Protein AF-A0A1C2APZ2-F1 (afdb_monomer)

Radius of gyration: 17.36 Å; Cα contacts (8 Å, |Δi|>4): 162; chains: 1; bounding box: 39×30×48 Å

Solvent-accessible surface area (backbone atoms only — not comparable to full-atom values): 9448 Å² total; per-residue (Å²): 133,81,67,59,56,90,58,46,70,60,48,54,63,59,48,46,73,40,72,69,50,30,53,51,50,65,75,45,68,90,66,69,68,55,64,69,76,45,65,70,53,49,52,47,51,53,46,62,36,57,98,52,54,72,69,57,26,50,55,32,47,51,43,45,38,56,74,37,73,73,48,80,44,42,67,52,55,51,68,54,53,66,68,63,47,38,76,29,72,43,51,77,66,45,43,51,24,50,41,51,52,16,44,30,51,68,71,57,78,48,64,79,76,56,50,80,77,44,54,72,68,58,35,28,54,62,43,33,74,38,67,84,28,44,60,64,54,24,42,50,42,37,38,44,44,67,58,49,90,86,70,78,61,86,82,38,64,70,58,48,69,73,76,107

pLDDT: mean 93.86, std 5.82, range [48.88, 98.0]

Mean predicted aligned error: 3.89 Å

Nearest PDB structures (foldseek):
  2h56-assembly2_B  TM=9.315E-01  e=1.307E-07  Halalkalibacterium halodurans
  2yg9-assembly2_B  TM=8.369E-01  e=6.577E-08  Deinococcus radiodurans
  4ejz-assembly2_B  TM=8.613E-01  e=6.328E-05  Caldanaerobacter subterraneus subsp. tengcongensis MB4
  3f0z-assembly1_A  TM=8.690E-01  e=1.193E-04  Clostridium acetobutylicum
  3i0w-assembly1_A  TM=8.522E-01  e=1.398E-04  Clostridium acetobutylicum

Structure (mmCIF, N/CA/C/O backbone):
data_AF-A0A1C2APZ2-F1
#
_entry.id   AF-A0A1C2APZ2-F1
#
loop_
_atom_site.group_PDB
_atom_site.id
_atom_site.type_symbol
_atom_site.label_atom_id
_atom_site.label_alt_id
_atom_site.label_comp_id
_atom_site.label_asym_id
_atom_site.label_entity_id
_atom_site.label_seq_id
_atom_site.pdbx_PDB_ins_code
_atom_site.Cartn_x
_atom_site.Cartn_y
_atom_site.Cartn_z
_atom_site.occupancy
_atom_site.B_iso_or_equiv
_atom_site.auth_seq_id
_atom_site.auth_comp_id
_atom_site.auth_asym_id
_atom_site.auth_atom_id
_atom_site.pdbx_PDB_model_num
ATOM 1 N N . MET A 1 1 ? -14.194 14.275 -2.334 1.00 48.88 1 MET A N 1
ATOM 2 C CA . MET A 1 1 ? -13.844 13.666 -1.029 1.00 48.88 1 MET A CA 1
ATOM 3 C C . MET A 1 1 ? -13.966 12.149 -1.128 1.00 48.88 1 MET A C 1
ATOM 5 O O . MET A 1 1 ? -14.892 11.669 -1.772 1.00 48.88 1 MET A O 1
ATOM 9 N N . SER A 1 2 ? -13.014 11.391 -0.577 1.00 65.44 2 SER A N 1
ATOM 10 C CA . SER A 1 2 ? -13.097 9.923 -0.537 1.00 65.44 2 SER A CA 1
ATOM 11 C C . SER A 1 2 ? -14.207 9.503 0.424 1.00 65.44 2 SER A C 1
ATOM 13 O O . SER A 1 2 ? -14.207 9.953 1.564 1.00 65.44 2 SER A O 1
ATOM 15 N N . LYS A 1 3 ? -15.130 8.638 -0.011 1.00 79.62 3 LYS A N 1
ATOM 16 C CA . LYS A 1 3 ? -16.142 8.055 0.882 1.00 79.62 3 LYS A CA 1
ATOM 17 C C . LYS A 1 3 ? -15.484 7.024 1.817 1.00 79.62 3 LYS A C 1
ATOM 19 O O . LYS A 1 3 ? -14.598 6.300 1.346 1.00 79.62 3 LYS A O 1
ATOM 24 N N . PRO A 1 4 ? -15.897 6.942 3.093 1.00 87.88 4 PRO A N 1
ATOM 25 C CA . PRO A 1 4 ? -15.434 5.896 3.998 1.00 87.88 4 PRO A CA 1
ATOM 26 C C . PRO A 1 4 ? -15.887 4.506 3.510 1.00 87.88 4 PRO A C 1
ATOM 28 O O . PRO A 1 4 ? -16.829 4.406 2.713 1.00 87.88 4 PRO A O 1
ATOM 31 N N . PRO A 1 5 ? -15.243 3.418 3.969 1.00 90.50 5 PRO A N 1
ATOM 32 C CA . PRO A 1 5 ? -15.700 2.064 3.685 1.00 90.50 5 PRO A CA 1
ATOM 33 C C . PRO A 1 5 ? -17.130 1.830 4.188 1.00 90.50 5 PRO A C 1
ATOM 35 O O . PRO A 1 5 ? -17.528 2.374 5.213 1.00 90.50 5 PRO A O 1
ATOM 38 N N . ILE A 1 6 ? -17.882 0.958 3.511 1.00 91.81 6 ILE A N 1
ATOM 39 C CA . ILE A 1 6 ? -19.294 0.670 3.839 1.00 91.81 6 ILE A CA 1
ATOM 40 C C . ILE A 1 6 ? -19.450 0.184 5.292 1.00 91.81 6 ILE A C 1
ATOM 42 O O . ILE A 1 6 ? -20.410 0.534 5.972 1.00 91.81 6 ILE A O 1
ATOM 46 N N . TYR A 1 7 ? -18.480 -0.579 5.800 1.00 92.69 7 TYR A N 1
ATOM 47 C CA . TYR A 1 7 ? -18.492 -1.101 7.169 1.00 92.69 7 TYR A CA 1
ATOM 48 C C . TYR A 1 7 ? -18.078 -0.077 8.239 1.00 92.69 7 TYR A C 1
ATOM 50 O O . TYR A 1 7 ? -18.150 -0.401 9.422 1.00 92.69 7 TYR A O 1
ATOM 58 N N . TRP A 1 8 ? -17.631 1.130 7.869 1.00 94.25 8 TRP A N 1
ATOM 59 C CA . TRP A 1 8 ? -16.958 2.059 8.787 1.00 94.25 8 TRP A CA 1
ATOM 60 C C . TRP A 1 8 ? -17.812 2.417 10.007 1.00 94.25 8 TRP A C 1
ATOM 62 O O . TRP A 1 8 ? -17.375 2.230 11.139 1.00 94.25 8 TRP A O 1
ATOM 72 N N . SER A 1 9 ? -19.062 2.838 9.797 1.00 93.44 9 SER A N 1
ATOM 73 C CA . SER A 1 9 ? -19.969 3.201 10.896 1.00 93.44 9 SER A CA 1
ATOM 74 C C . SER A 1 9 ? -20.278 2.013 11.814 1.00 93.44 9 SER A C 1
ATOM 76 O O . SER A 1 9 ? -20.339 2.166 13.034 1.00 93.44 9 SER A O 1
ATOM 78 N N . LYS A 1 10 ? -20.418 0.806 11.243 1.00 95.56 10 LYS A N 1
ATOM 79 C CA . LYS A 1 10 ? -20.617 -0.432 12.013 1.00 95.56 10 LYS A CA 1
ATOM 80 C C . LYS A 1 10 ? -19.383 -0.756 12.861 1.00 95.56 10 LYS A C 1
ATOM 82 O O . LYS A 1 10 ? -19.533 -1.098 14.031 1.00 95.56 10 LYS A O 1
ATOM 87 N N . ALA A 1 11 ? -18.185 -0.608 12.295 1.00 95.19 11 ALA A N 1
ATOM 88 C CA . ALA A 1 11 ? -16.924 -0.834 12.995 1.00 95.19 11 ALA A CA 1
ATOM 89 C C . ALA A 1 11 ? -16.715 0.169 14.137 1.00 95.19 11 ALA A C 1
ATOM 91 O O . ALA A 1 11 ? -16.407 -0.246 15.248 1.00 95.19 11 ALA A O 1
ATOM 92 N N . VAL A 1 12 ? -16.974 1.462 13.907 1.00 95.00 12 VAL A N 1
ATOM 93 C CA . VAL A 1 12 ? -16.915 2.501 14.951 1.00 95.00 12 VAL A CA 1
ATOM 94 C C . VAL A 1 12 ? -17.841 2.159 16.117 1.00 95.00 12 VAL A C 1
ATOM 96 O O . VAL A 1 12 ? -17.413 2.186 17.271 1.00 95.00 12 VAL A O 1
ATOM 99 N N . LYS A 1 13 ? -19.092 1.773 15.830 1.00 96.19 13 LYS A N 1
ATOM 100 C CA . LYS A 1 13 ? -20.058 1.368 16.861 1.00 96.19 13 LYS A CA 1
ATOM 101 C C . LYS A 1 13 ? -19.581 0.140 17.641 1.00 96.19 13 LYS A C 1
ATOM 103 O O . LYS A 1 13 ? -19.726 0.099 18.858 1.00 96.19 13 LYS A O 1
ATOM 108 N N . TYR A 1 14 ? -19.030 -0.856 16.948 1.00 96.75 14 TYR A N 1
ATOM 109 C CA . TYR A 1 14 ? -18.541 -2.086 17.568 1.00 96.75 14 TYR A CA 1
ATOM 110 C C . TYR A 1 14 ? -17.313 -1.843 18.457 1.00 96.75 14 TYR A C 1
ATOM 112 O O . TYR A 1 14 ? -17.315 -2.246 19.616 1.00 96.75 14 TYR A O 1
ATOM 120 N N . LEU A 1 15 ? -16.300 -1.142 17.941 1.00 96.19 15 LEU A N 1
ATOM 121 C CA . LEU A 1 15 ? -15.037 -0.884 18.639 1.00 96.19 15 LEU A CA 1
ATOM 122 C C . LEU A 1 15 ? -15.197 0.089 19.810 1.00 96.19 15 LEU A C 1
ATOM 124 O O . LEU A 1 15 ? -14.457 -0.005 20.779 1.00 96.19 15 LEU A O 1
ATOM 128 N N . SER A 1 16 ? -16.203 0.967 19.778 1.00 96.62 16 SER A N 1
ATOM 129 C CA . SER A 1 16 ? -16.508 1.885 20.890 1.00 96.62 16 SER A CA 1
ATOM 130 C C . SER A 1 16 ? -17.001 1.182 22.168 1.00 96.62 16 SER A C 1
ATOM 132 O O . SER A 1 16 ? -17.245 1.855 23.171 1.00 96.62 16 SER A O 1
ATOM 134 N N . LYS A 1 17 ? -17.172 -0.148 22.145 1.00 97.38 17 LYS A N 1
ATOM 135 C CA . LYS A 1 17 ? -17.386 -0.968 23.348 1.00 97.38 17 LYS A CA 1
ATOM 136 C C . LYS A 1 17 ? -16.124 -1.072 24.208 1.00 97.38 17 LYS A C 1
ATOM 138 O O . LYS A 1 17 ? -16.237 -1.178 25.424 1.00 97.38 17 LYS A O 1
ATOM 143 N N . ASP A 1 18 ? -14.946 -1.023 23.589 1.00 97.75 18 ASP A N 1
ATOM 144 C CA . ASP A 1 18 ? -13.674 -0.967 24.301 1.00 97.75 18 ASP A CA 1
ATOM 145 C C . ASP A 1 18 ? -13.375 0.476 24.751 1.00 97.75 18 ASP A C 1
ATOM 147 O O . ASP A 1 18 ? -13.545 1.432 23.988 1.00 97.75 18 ASP A O 1
ATOM 151 N N . LYS A 1 19 ? -12.943 0.651 26.008 1.00 97.06 19 LYS A N 1
ATOM 152 C CA . LYS A 1 19 ? -12.744 1.980 26.614 1.00 97.06 19 LYS A CA 1
ATOM 153 C C . LYS A 1 19 ? -11.610 2.763 25.944 1.00 97.06 19 LYS A C 1
ATOM 155 O O . LYS A 1 19 ? -11.748 3.974 25.750 1.00 97.06 19 LYS A O 1
ATOM 160 N N . ILE A 1 20 ? -10.514 2.089 25.589 1.00 95.88 20 ILE A N 1
ATOM 161 C CA . ILE A 1 20 ? -9.343 2.707 24.956 1.00 95.88 20 ILE A CA 1
ATOM 162 C C . ILE A 1 20 ? -9.721 3.137 23.539 1.00 95.88 20 ILE A C 1
ATOM 164 O O . ILE A 1 20 ? -9.562 4.304 23.171 1.00 95.88 20 ILE A O 1
ATOM 168 N N . MET A 1 21 ? -10.331 2.232 22.776 1.00 95.50 21 MET A N 1
ATOM 169 C CA . MET A 1 21 ? -10.797 2.505 21.420 1.00 95.50 21 MET A CA 1
ATOM 170 C C . MET A 1 21 ? -11.844 3.615 21.382 1.00 95.50 21 MET A C 1
ATOM 172 O O . MET A 1 21 ?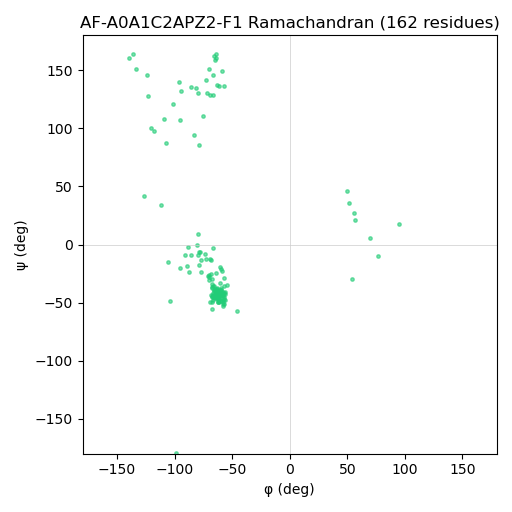 -11.757 4.492 20.526 1.00 95.50 21 MET A O 1
ATOM 176 N N . LYS A 1 22 ? -12.795 3.652 22.325 1.00 96.94 22 LYS A N 1
ATOM 177 C CA . LYS A 1 22 ? -13.790 4.733 22.422 1.00 96.94 22 LYS A CA 1
ATOM 178 C C . LYS A 1 22 ? -13.131 6.106 22.572 1.00 96.94 22 LYS A C 1
ATOM 180 O O . LYS A 1 22 ? -13.529 7.051 21.887 1.00 96.94 22 LYS A O 1
ATOM 185 N N . LYS A 1 23 ? -12.111 6.219 23.433 1.00 96.50 23 LYS A N 1
ATOM 186 C CA . LYS A 1 23 ? -11.352 7.466 23.623 1.00 96.50 23 LYS A CA 1
ATOM 187 C C . LYS A 1 23 ? -10.650 7.883 22.328 1.00 96.50 23 LYS A C 1
ATOM 189 O O . LYS A 1 23 ? -10.795 9.028 21.904 1.00 96.50 23 LYS A O 1
ATOM 194 N N . LEU A 1 24 ? -9.964 6.946 21.671 1.00 94.94 24 LEU A N 1
ATOM 195 C CA . LEU A 1 24 ? -9.259 7.199 20.410 1.00 94.94 24 LEU A CA 1
ATOM 196 C C . LEU A 1 2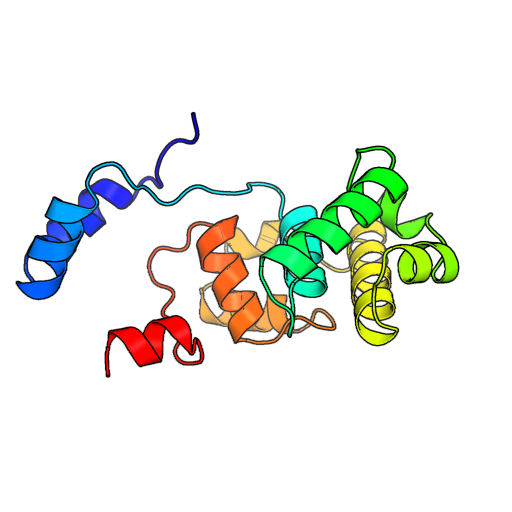4 ? -10.219 7.613 19.285 1.00 94.94 24 LEU A C 1
ATOM 198 O O . LEU A 1 24 ? -9.979 8.600 18.595 1.00 94.94 24 LEU A O 1
ATOM 202 N N . ILE A 1 25 ? -11.341 6.911 19.127 1.00 95.31 25 ILE A N 1
ATOM 203 C CA . ILE A 1 25 ? -12.369 7.222 18.125 1.00 95.31 25 ILE A CA 1
ATOM 204 C C . ILE A 1 25 ? -12.923 8.636 18.335 1.00 95.31 25 ILE A C 1
ATOM 206 O O . ILE A 1 25 ? -13.077 9.381 17.369 1.00 95.31 25 ILE A O 1
ATOM 210 N N . SER A 1 26 ? -13.195 9.029 19.584 1.00 94.75 26 SER A N 1
ATOM 211 C CA . SER A 1 26 ? -13.676 10.380 19.895 1.00 94.75 26 SER A CA 1
ATOM 212 C C . SER A 1 26 ? -12.633 11.453 19.575 1.00 94.75 26 SER A C 1
ATOM 214 O O . SER A 1 26 ? -12.989 12.526 19.084 1.00 94.75 26 SER A O 1
ATOM 216 N N . GLN A 1 27 ? -11.355 11.171 19.843 1.00 95.88 27 GLN A N 1
ATOM 217 C CA . GLN A 1 27 ? -10.246 12.085 19.571 1.00 95.88 27 GLN A CA 1
ATOM 218 C C . GLN A 1 27 ? -10.013 12.287 18.065 1.00 95.88 27 GLN A C 1
ATOM 220 O O . GLN A 1 27 ? -9.710 13.399 17.643 1.00 95.88 27 GLN A O 1
ATOM 225 N N . TYR A 1 28 ? -10.197 11.242 17.252 1.00 92.75 28 TYR A N 1
ATOM 226 C CA . TYR A 1 28 ? -9.918 11.247 15.808 1.00 92.75 28 TYR A CA 1
ATOM 227 C C . TYR A 1 28 ? -11.183 11.139 14.937 1.00 92.75 28 TYR A C 1
ATOM 229 O O . TYR A 1 28 ? -11.158 10.538 13.862 1.00 92.75 28 TYR A O 1
ATOM 237 N N . LYS A 1 29 ? -12.303 11.724 15.383 1.00 88.31 29 LYS A N 1
ATOM 238 C CA . LYS A 1 29 ? -13.630 11.611 14.738 1.00 88.31 29 LYS A CA 1
ATOM 239 C C . LYS A 1 29 ? -13.695 12.092 13.279 1.00 88.31 29 LYS A C 1
ATOM 241 O O . LYS A 1 29 ? -14.593 11.693 12.542 1.00 88.31 29 LYS A O 1
ATOM 246 N N . ASP A 1 30 ? -12.772 12.958 12.865 1.00 86.94 30 ASP A N 1
ATOM 247 C CA . ASP A 1 30 ? -12.666 13.507 11.508 1.00 86.94 30 ASP A CA 1
ATOM 248 C C . ASP A 1 30 ? -11.858 12.607 10.555 1.00 86.94 30 ASP A C 1
ATOM 250 O O . ASP A 1 30 ? -11.817 12.846 9.344 1.00 86.94 30 ASP A O 1
ATOM 254 N N . LYS A 1 31 ? -11.203 11.564 11.079 1.00 87.50 31 LYS A N 1
ATOM 255 C CA . LYS A 1 31 ? -10.381 10.646 10.292 1.00 87.50 31 LYS A CA 1
ATOM 256 C C . LYS A 1 31 ? -11.195 9.435 9.866 1.00 87.50 31 LYS A C 1
ATOM 258 O O . LYS A 1 31 ? -11.849 8.770 10.664 1.00 87.50 31 LYS A O 1
ATOM 263 N N . THR A 1 32 ? -11.103 9.106 8.582 1.00 88.50 32 THR A N 1
ATOM 264 C CA . THR A 1 32 ? -11.677 7.879 8.029 1.00 88.50 32 THR A CA 1
ATOM 265 C C . THR A 1 32 ? -10.673 7.185 7.125 1.00 88.50 32 THR A C 1
ATOM 267 O O . THR A 1 32 ? -9.816 7.832 6.512 1.00 88.50 32 THR A O 1
ATOM 270 N N . LEU A 1 33 ? -10.765 5.856 7.037 1.00 87.81 33 LEU A N 1
ATOM 271 C CA . LEU A 1 33 ? -9.986 5.115 6.055 1.00 87.81 33 LEU A CA 1
ATOM 272 C C . LEU A 1 33 ? -10.420 5.535 4.646 1.00 87.81 33 LEU A C 1
ATOM 274 O O . LEU A 1 33 ? -11.605 5.671 4.347 1.00 87.81 33 LEU A O 1
ATOM 278 N N . THR A 1 34 ? -9.448 5.721 3.762 1.00 85.19 34 THR A N 1
ATOM 279 C CA . THR A 1 34 ? -9.691 6.055 2.358 1.00 85.19 34 THR A CA 1
ATOM 280 C C . THR A 1 34 ? -9.001 5.030 1.473 1.00 85.19 34 THR A C 1
ATOM 282 O O . THR A 1 34 ? -7.939 4.516 1.820 1.00 85.19 34 THR A O 1
ATOM 285 N N . THR A 1 35 ? -9.605 4.723 0.323 1.00 84.06 35 THR A N 1
ATOM 286 C CA . THR A 1 35 ? -9.016 3.785 -0.641 1.00 84.06 35 THR A CA 1
ATOM 287 C C . THR A 1 35 ? -8.261 4.526 -1.732 1.00 84.06 35 THR A C 1
ATOM 289 O O . THR A 1 35 ? -8.721 5.535 -2.273 1.00 84.06 35 THR A O 1
ATOM 292 N N . ARG A 1 36 ? -7.112 3.969 -2.117 1.00 75.75 36 ARG A N 1
ATOM 293 C CA . ARG A 1 36 ? -6.326 4.442 -3.264 1.00 75.75 36 ARG A CA 1
ATOM 294 C C . ARG A 1 36 ? -6.902 4.002 -4.618 1.00 75.75 36 ARG A C 1
ATOM 296 O O . ARG A 1 36 ? -6.485 4.561 -5.627 1.00 75.75 36 ARG A O 1
ATOM 303 N N . LYS A 1 37 ? -7.852 3.050 -4.643 1.00 75.38 37 LYS A N 1
ATOM 304 C CA . LYS A 1 37 ? -8.550 2.417 -5.795 1.00 75.38 37 LYS A CA 1
ATOM 305 C C . LYS A 1 37 ? -7.683 1.780 -6.894 1.00 75.38 37 LYS A C 1
ATOM 307 O O . LYS A 1 37 ? -8.122 0.816 -7.514 1.00 75.38 37 LYS A O 1
ATOM 312 N N . ASP A 1 38 ? -6.478 2.278 -7.137 1.00 90.31 38 ASP A N 1
ATOM 313 C CA . ASP A 1 38 ? -5.540 1.754 -8.123 1.00 90.31 38 ASP A CA 1
ATOM 314 C C . ASP A 1 38 ? -4.551 0.789 -7.457 1.00 90.31 38 ASP A C 1
ATOM 316 O O . ASP A 1 38 ? -3.647 1.185 -6.713 1.00 90.31 38 ASP A O 1
ATOM 320 N N . ILE A 1 39 ? -4.744 -0.500 -7.733 1.00 94.44 39 ILE A N 1
ATOM 321 C CA . ILE A 1 39 ? -3.905 -1.585 -7.224 1.00 94.44 39 ILE A CA 1
ATOM 322 C C . ILE A 1 39 ? -2.482 -1.537 -7.775 1.00 94.44 39 ILE A C 1
ATOM 324 O O . ILE A 1 39 ? -1.535 -1.750 -7.021 1.00 94.44 39 ILE A O 1
ATOM 328 N N . PHE A 1 40 ? -2.306 -1.216 -9.057 1.00 96.12 40 PHE A N 1
ATOM 329 C CA . PHE A 1 40 ? -0.979 -1.177 -9.662 1.00 96.12 40 PHE A CA 1
ATOM 330 C C . PHE A 1 40 ? -0.158 -0.044 -9.046 1.00 96.12 40 PHE A C 1
ATOM 332 O O . PHE A 1 40 ? 0.960 -0.256 -8.578 1.00 96.12 40 PHE A O 1
ATOM 339 N N . LEU A 1 41 ? -0.760 1.143 -8.946 1.00 95.25 41 LEU A N 1
ATOM 340 C CA . LEU A 1 41 ? -0.158 2.284 -8.269 1.00 95.25 41 LEU A CA 1
ATOM 341 C C . LEU A 1 41 ? 0.156 1.981 -6.799 1.00 95.25 41 LEU A C 1
ATOM 343 O O . LEU A 1 41 ? 1.216 2.371 -6.305 1.00 95.25 41 LEU A O 1
ATOM 347 N N . SER A 1 42 ? -0.755 1.309 -6.092 1.00 95.19 42 SER A N 1
ATOM 348 C CA . SER A 1 42 ? -0.579 0.986 -4.672 1.00 95.19 42 SER A CA 1
ATOM 349 C C . SER A 1 42 ? 0.568 0.004 -4.450 1.00 95.19 42 SER A C 1
ATOM 351 O O . SER A 1 42 ? 1.385 0.235 -3.559 1.00 95.19 42 SER A O 1
ATOM 353 N N . LEU A 1 43 ? 0.696 -1.016 -5.302 1.00 96.94 43 LEU A N 1
ATOM 354 C CA . LEU A 1 43 ? 1.817 -1.956 -5.280 1.00 96.94 43 LEU A CA 1
ATOM 355 C C . LEU A 1 43 ? 3.142 -1.261 -5.615 1.00 96.94 43 LEU A C 1
ATOM 357 O O . LEU A 1 43 ? 4.117 -1.433 -4.888 1.00 96.94 43 LEU A O 1
ATOM 361 N N . CYS A 1 44 ? 3.181 -0.396 -6.636 1.00 96.75 44 CYS A N 1
ATOM 362 C CA . CYS A 1 44 ? 4.375 0.406 -6.917 1.00 96.75 44 CYS A CA 1
ATOM 363 C C . CYS A 1 44 ? 4.771 1.274 -5.715 1.00 96.75 44 CYS A C 1
ATOM 365 O O . CYS A 1 44 ? 5.932 1.271 -5.321 1.00 96.75 44 CYS A O 1
ATOM 367 N N . LYS A 1 45 ? 3.821 1.990 -5.099 1.00 95.25 45 LYS A N 1
ATOM 368 C CA . LYS A 1 45 ? 4.086 2.806 -3.902 1.00 95.25 45 LYS A CA 1
ATOM 369 C C . LYS A 1 45 ? 4.609 1.972 -2.734 1.00 95.25 45 LYS A C 1
ATOM 371 O O . LYS A 1 45 ? 5.534 2.422 -2.065 1.00 95.25 45 LYS A O 1
ATOM 376 N N . SER A 1 46 ? 4.037 0.787 -2.513 1.00 95.62 46 SER A N 1
ATOM 377 C CA . SER A 1 46 ? 4.492 -0.151 -1.482 1.00 95.62 46 SER A CA 1
ATOM 378 C C . SER A 1 46 ? 5.964 -0.519 -1.699 1.00 95.62 46 SER A C 1
ATOM 380 O O . SER A 1 46 ? 6.778 -0.261 -0.818 1.00 95.62 46 SER A O 1
ATOM 382 N N . ILE A 1 47 ? 6.340 -0.968 -2.904 1.00 97.12 47 ILE A N 1
ATOM 383 C CA . ILE A 1 47 ? 7.733 -1.326 -3.235 1.00 97.12 47 ILE A CA 1
ATOM 384 C C . ILE A 1 47 ? 8.678 -0.122 -3.088 1.00 97.12 47 ILE A C 1
ATOM 386 O O . ILE A 1 47 ? 9.780 -0.237 -2.551 1.00 97.12 47 ILE A O 1
ATOM 390 N N . ILE A 1 48 ? 8.260 1.061 -3.547 1.00 96.62 48 ILE A N 1
ATOM 391 C CA . ILE A 1 48 ? 9.074 2.283 -3.472 1.00 96.62 48 ILE A CA 1
ATOM 392 C C . ILE A 1 48 ? 9.371 2.658 -2.014 1.00 96.62 48 ILE A C 1
ATOM 394 O O . ILE A 1 48 ? 10.521 2.969 -1.6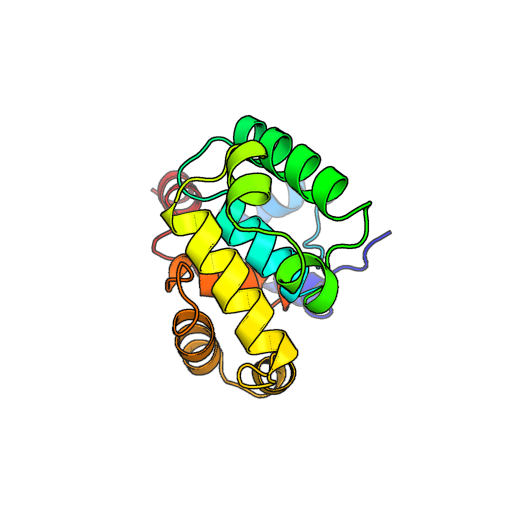95 1.00 96.62 48 ILE A O 1
ATOM 398 N N . GLY A 1 49 ? 8.362 2.599 -1.142 1.00 94.19 49 GLY A N 1
ATOM 399 C CA . GLY A 1 49 ? 8.443 3.050 0.249 1.00 94.19 49 GLY A CA 1
ATOM 400 C C . GLY A 1 49 ? 9.157 2.106 1.218 1.00 94.19 49 GLY A C 1
ATOM 401 O O . GLY A 1 49 ? 9.376 2.482 2.363 1.00 94.19 49 GLY A O 1
ATOM 402 N N . GLN A 1 50 ? 9.545 0.904 0.792 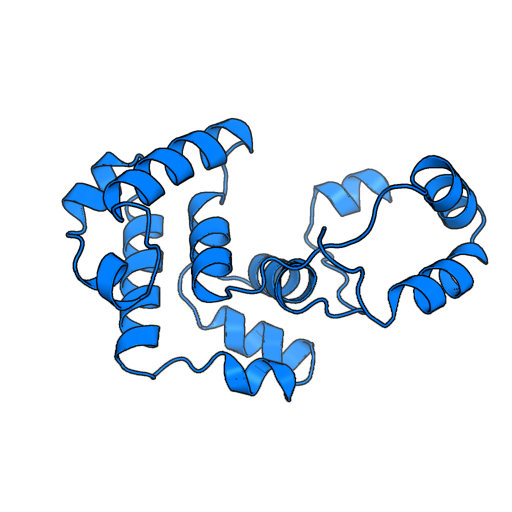1.00 93.38 50 GLN A N 1
ATOM 403 C CA . GLN A 1 50 ? 10.193 -0.074 1.673 1.00 93.38 50 GLN A CA 1
ATOM 404 C C . GLN A 1 50 ? 11.524 0.428 2.249 1.00 93.38 50 GLN A C 1
ATOM 406 O O . GLN A 1 50 ? 12.360 0.951 1.507 1.00 93.38 50 GLN A O 1
ATOM 411 N N . GLN A 1 51 ? 11.732 0.194 3.550 1.00 89.50 51 GLN A N 1
ATOM 412 C CA . GLN A 1 51 ? 12.987 0.444 4.281 1.00 89.50 51 GLN A CA 1
ATOM 413 C C . GLN A 1 51 ? 13.514 1.890 4.193 1.00 89.50 51 GLN A C 1
ATOM 415 O O . GLN A 1 51 ? 14.716 2.121 4.276 1.00 89.50 51 GLN A O 1
ATOM 420 N N . ILE A 1 52 ? 12.634 2.875 3.992 1.00 91.81 52 ILE A N 1
ATOM 421 C CA . ILE A 1 52 ? 12.992 4.299 3.947 1.00 91.81 52 ILE A CA 1
ATOM 422 C C . ILE A 1 52 ? 11.941 5.140 4.674 1.00 91.81 52 ILE A C 1
ATOM 424 O O . ILE A 1 52 ? 10.807 4.704 4.868 1.00 91.81 52 ILE A O 1
ATOM 428 N N . SER A 1 53 ? 12.304 6.363 5.063 1.00 92.12 53 SER A N 1
ATOM 429 C CA . SER A 1 53 ? 11.363 7.293 5.693 1.00 92.12 53 SER A CA 1
ATOM 430 C C . SER A 1 53 ? 10.235 7.703 4.738 1.00 92.12 53 SER A C 1
ATOM 432 O O . SER A 1 53 ? 10.383 7.664 3.513 1.00 92.12 53 SER A O 1
ATOM 434 N N . VAL A 1 54 ? 9.113 8.173 5.293 1.00 90.25 54 VAL A N 1
ATOM 435 C CA . VAL A 1 54 ? 7.976 8.681 4.503 1.00 90.25 54 VAL A CA 1
ATOM 436 C C . VAL A 1 54 ? 8.403 9.836 3.587 1.00 90.25 54 VAL A C 1
ATOM 438 O O . VAL A 1 54 ? 8.022 9.874 2.417 1.00 90.25 54 VAL A O 1
ATOM 441 N N . ALA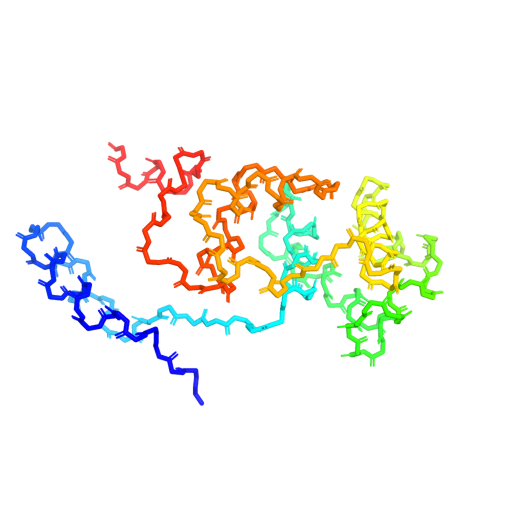 A 1 55 ? 9.245 10.748 4.084 1.00 93.62 55 ALA A N 1
ATOM 442 C CA . ALA A 1 55 ? 9.776 11.861 3.297 1.00 93.62 55 ALA A CA 1
ATOM 443 C C . ALA A 1 55 ? 10.639 11.374 2.118 1.00 93.62 55 ALA A C 1
ATOM 445 O O . ALA A 1 55 ? 10.454 11.821 0.982 1.00 93.62 55 ALA A O 1
ATOM 446 N N . ALA A 1 56 ? 11.525 10.400 2.357 1.00 94.94 56 ALA A N 1
ATOM 447 C CA . ALA A 1 56 ? 12.345 9.800 1.307 1.00 94.94 56 ALA A CA 1
ATOM 448 C C . ALA A 1 56 ? 11.485 9.057 0.270 1.00 94.94 56 ALA A C 1
ATOM 450 O O . ALA A 1 56 ? 11.671 9.241 -0.935 1.00 94.94 56 ALA A O 1
ATOM 451 N N . ALA A 1 57 ? 10.494 8.280 0.722 1.00 95.88 57 ALA A N 1
ATOM 452 C CA . ALA A 1 57 ? 9.554 7.581 -0.150 1.00 95.88 57 ALA A CA 1
ATOM 453 C C . ALA A 1 57 ? 8.786 8.548 -1.056 1.00 95.88 57 ALA A C 1
ATOM 455 O O . ALA A 1 57 ? 8.663 8.298 -2.257 1.00 95.88 57 ALA A O 1
ATOM 456 N N . ASN A 1 58 ? 8.327 9.677 -0.510 1.00 95.88 58 ASN A N 1
ATOM 457 C CA . ASN A 1 58 ? 7.649 10.717 -1.279 1.00 95.88 58 ASN A CA 1
ATOM 458 C C . ASN A 1 58 ? 8.570 11.333 -2.341 1.00 95.88 58 ASN A C 1
ATOM 460 O O . ASN A 1 58 ? 8.162 11.454 -3.496 1.00 95.88 58 ASN A O 1
ATOM 464 N N . SER A 1 59 ? 9.820 11.654 -1.993 1.00 97.44 59 SER A N 1
ATOM 465 C CA . SER A 1 59 ? 10.803 12.199 -2.943 1.00 97.44 59 SER A CA 1
ATOM 466 C C . SER A 1 59 ? 11.073 11.242 -4.113 1.00 97.44 59 SER A C 1
ATOM 468 O O . SER A 1 59 ? 10.973 11.630 -5.282 1.00 97.44 59 SER A O 1
ATOM 470 N N . VAL A 1 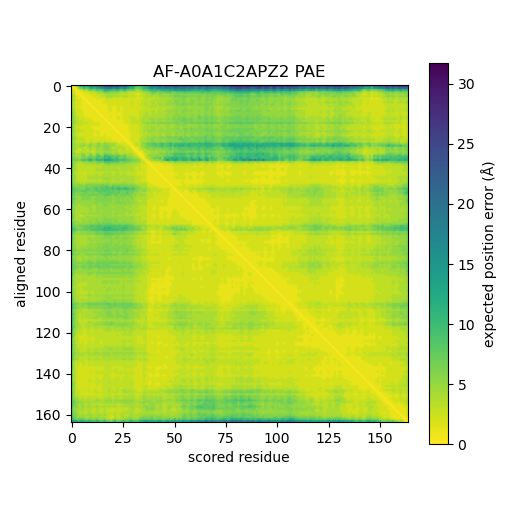60 ? 11.323 9.959 -3.822 1.00 97.62 60 VAL A N 1
ATOM 471 C CA . VAL A 1 60 ? 11.528 8.922 -4.850 1.00 97.62 60 VAL A CA 1
ATOM 472 C C . VAL A 1 60 ? 10.266 8.730 -5.694 1.00 97.62 60 VAL A C 1
ATOM 474 O O . VAL A 1 60 ? 10.341 8.648 -6.922 1.00 97.62 60 VAL A O 1
ATOM 477 N N . PHE A 1 61 ? 9.089 8.707 -5.064 1.00 97.19 61 PHE A N 1
ATOM 478 C CA . PHE A 1 61 ? 7.817 8.549 -5.763 1.00 97.19 61 PHE A CA 1
ATOM 479 C C . PHE A 1 61 ? 7.522 9.714 -6.719 1.00 97.19 61 PHE A C 1
ATOM 481 O O . PHE A 1 61 ? 7.031 9.478 -7.823 1.00 97.19 61 PHE A O 1
ATOM 488 N N . LEU A 1 62 ? 7.845 10.958 -6.353 1.00 97.12 62 LEU A N 1
ATOM 489 C CA . LEU A 1 62 ? 7.679 12.119 -7.236 1.00 97.12 62 LEU A CA 1
ATOM 490 C C . LEU A 1 62 ? 8.572 12.022 -8.479 1.00 97.12 62 LEU A C 1
ATOM 492 O O . LEU A 1 62 ? 8.088 12.236 -9.595 1.00 97.12 62 LEU A O 1
ATOM 496 N N . LYS A 1 63 ? 9.841 11.625 -8.312 1.00 97.50 63 LYS A N 1
ATOM 497 C CA . LYS A 1 63 ? 10.760 11.371 -9.436 1.00 97.50 63 LYS A CA 1
ATOM 498 C C . LYS A 1 63 ? 10.236 10.247 -10.335 1.00 97.50 63 LYS A C 1
ATOM 500 O O . LYS A 1 63 ? 10.168 10.420 -11.548 1.00 97.50 63 LYS A O 1
ATOM 505 N N . PHE A 1 64 ? 9.779 9.142 -9.745 1.00 97.50 64 PHE A N 1
ATOM 506 C CA . PHE A 1 64 ? 9.153 8.030 -10.468 1.00 97.50 64 PHE A CA 1
ATOM 507 C C . PHE A 1 64 ? 7.880 8.451 -11.225 1.00 97.50 64 PHE A C 1
ATOM 509 O O . PHE A 1 64 ? 7.684 8.078 -12.381 1.00 97.50 64 PHE A O 1
ATOM 516 N N . LYS A 1 65 ? 7.019 9.274 -10.617 1.00 96.81 65 LYS A N 1
ATOM 517 C CA . LYS A 1 65 ? 5.809 9.804 -11.263 1.00 96.81 65 LYS A CA 1
ATOM 518 C C . LYS A 1 65 ? 6.155 10.699 -12.455 1.00 96.81 65 LYS A C 1
ATOM 520 O O . LYS A 1 65 ? 5.500 10.590 -13.493 1.00 96.81 65 LYS A O 1
ATOM 525 N N . LYS A 1 66 ? 7.173 11.559 -12.321 1.00 96.81 66 LYS A N 1
ATOM 526 C CA . LYS A 1 66 ? 7.687 12.396 -13.418 1.00 96.81 66 LYS A CA 1
ATOM 527 C C . LYS A 1 66 ? 8.219 11.531 -14.561 1.00 96.81 66 LYS A C 1
ATOM 529 O O . LYS A 1 66 ? 7.882 11.776 -15.715 1.00 96.81 66 LYS A O 1
ATOM 534 N N . GLU A 1 67 ? 8.950 10.472 -14.227 1.00 96.44 67 GLU A N 1
ATOM 535 C CA . GLU A 1 67 ? 9.461 9.488 -15.184 1.00 96.44 67 GLU A CA 1
ATOM 536 C C . GLU A 1 67 ? 8.334 8.799 -15.973 1.00 96.44 67 GLU A C 1
ATOM 538 O O . GLU A 1 67 ? 8.433 8.604 -17.183 1.00 96.44 67 GLU A O 1
ATOM 543 N N . CYS A 1 68 ? 7.208 8.525 -15.308 1.00 95.44 68 CYS A N 1
ATOM 544 C CA . CYS A 1 68 ? 5.986 7.996 -15.921 1.00 95.44 68 CYS A CA 1
ATOM 545 C C . CYS A 1 68 ? 5.132 9.060 -16.640 1.00 95.44 68 CYS A C 1
ATOM 547 O O . CYS A 1 68 ? 3.986 8.779 -16.994 1.00 95.44 68 CYS A O 1
ATOM 549 N N . ARG A 1 69 ? 5.625 10.297 -16.810 1.00 93.19 69 ARG A N 1
ATOM 550 C CA . ARG A 1 69 ? 4.873 11.435 -17.380 1.00 93.19 69 ARG A CA 1
ATOM 551 C C . ARG A 1 69 ? 3.511 11.649 -16.701 1.00 93.19 69 ARG A C 1
ATOM 553 O O . ARG A 1 69 ? 2.509 11.935 -17.349 1.00 93.19 69 ARG A O 1
ATOM 560 N N . GLY A 1 70 ? 3.448 11.416 -15.389 1.00 89.94 70 GLY A N 1
ATOM 561 C CA . GLY A 1 70 ? 2.225 11.517 -14.590 1.00 89.94 70 GLY A CA 1
ATOM 562 C C . GLY A 1 70 ? 1.241 10.347 -14.727 1.00 89.94 70 GLY A C 1
ATOM 563 O O . GLY A 1 70 ? 0.330 10.253 -13.907 1.00 89.94 70 GLY A O 1
ATOM 564 N N . LYS A 1 71 ? 1.431 9.431 -15.688 1.00 92.25 71 LYS A N 1
ATOM 565 C CA . LYS A 1 71 ? 0.540 8.290 -15.958 1.00 92.25 71 LYS A CA 1
ATOM 566 C C . LYS A 1 71 ? 1.181 6.976 -15.506 1.00 92.25 71 LYS A C 1
ATOM 568 O O . LYS A 1 71 ? 1.831 6.281 -16.281 1.00 92.25 71 LYS A O 1
ATOM 573 N N . ILE A 1 72 ? 0.979 6.616 -14.241 1.00 94.62 72 ILE A N 1
ATOM 574 C CA . ILE A 1 72 ? 1.501 5.364 -13.677 1.00 94.62 72 ILE A CA 1
ATOM 575 C C . ILE A 1 72 ? 0.540 4.225 -14.033 1.00 94.62 72 ILE A C 1
ATOM 577 O O . ILE A 1 72 ? -0.444 3.997 -13.343 1.00 94.62 72 ILE A O 1
ATOM 581 N N . ASN A 1 73 ? 0.817 3.515 -15.126 1.00 95.38 73 ASN A N 1
ATOM 582 C CA . ASN A 1 73 ? 0.091 2.304 -15.512 1.00 95.38 73 ASN A CA 1
ATOM 583 C C . ASN A 1 73 ? 1.070 1.205 -15.968 1.00 95.38 73 ASN A C 1
ATOM 585 O O . ASN A 1 73 ? 2.230 1.515 -16.267 1.00 95.38 73 ASN A O 1
ATOM 589 N N . PRO A 1 74 ? 0.630 -0.065 -16.053 1.00 96.69 74 PRO A N 1
ATOM 590 C CA . PRO A 1 74 ? 1.522 -1.177 -16.366 1.00 96.69 74 PRO A CA 1
ATOM 591 C C . PRO A 1 74 ? 2.299 -1.012 -17.671 1.00 96.69 74 PRO A C 1
ATOM 593 O O . PRO A 1 74 ? 3.498 -1.271 -17.699 1.00 96.69 74 PRO A O 1
ATOM 596 N N . LYS A 1 75 ? 1.654 -0.530 -18.742 1.00 96.75 75 LYS A N 1
ATOM 597 C CA . LYS A 1 75 ? 2.296 -0.363 -20.056 1.00 96.75 75 LYS A CA 1
ATOM 598 C C . LYS A 1 75 ? 3.393 0.702 -20.014 1.00 96.75 75 LYS A C 1
ATOM 600 O O . LYS A 1 75 ? 4.497 0.454 -20.489 1.00 96.75 75 LYS A O 1
ATOM 605 N N . VAL A 1 76 ? 3.112 1.853 -19.398 1.00 97.19 76 VAL A N 1
ATOM 606 C CA . VAL A 1 76 ? 4.079 2.955 -19.256 1.00 97.19 76 VAL A CA 1
ATOM 607 C C . VAL A 1 76 ? 5.284 2.506 -18.436 1.00 97.19 76 VAL A C 1
ATOM 609 O O . VAL A 1 76 ? 6.419 2.657 -18.878 1.00 97.19 76 VAL A O 1
ATOM 612 N N . VAL A 1 77 ? 5.056 1.885 -17.278 1.00 97.38 77 VAL A N 1
ATOM 613 C CA . VAL A 1 77 ? 6.149 1.406 -16.416 1.00 97.38 77 VAL A CA 1
ATOM 614 C C . VAL A 1 77 ? 6.945 0.282 -17.091 1.00 97.38 77 VAL A C 1
ATOM 616 O O . VAL A 1 77 ? 8.172 0.221 -16.969 1.00 97.38 77 VAL A O 1
ATOM 619 N N . ASN A 1 78 ? 6.284 -0.585 -17.863 1.00 97.00 78 ASN A N 1
ATOM 620 C CA . ASN A 1 78 ? 6.961 -1.631 -18.622 1.00 97.00 78 ASN A CA 1
ATOM 621 C C . ASN A 1 78 ? 7.842 -1.071 -19.755 1.00 97.00 78 ASN A C 1
ATOM 623 O O . ASN A 1 78 ? 8.877 -1.665 -20.047 1.00 97.00 78 ASN A O 1
ATOM 627 N N . ALA A 1 79 ? 7.505 0.082 -20.336 1.00 97.06 79 ALA A N 1
ATOM 628 C CA . ALA A 1 79 ? 8.317 0.734 -21.366 1.00 97.06 79 ALA A CA 1
ATOM 629 C C . ALA A 1 79 ? 9.554 1.468 -20.806 1.00 97.06 79 ALA A C 1
ATOM 631 O O . ALA A 1 79 ? 10.538 1.658 -21.518 1.00 97.06 79 ALA A O 1
ATOM 632 N N . ILE A 1 80 ? 9.551 1.867 -19.528 1.00 97.06 80 ILE A N 1
ATOM 633 C CA . ILE A 1 80 ? 10.693 2.569 -18.923 1.00 97.06 80 ILE A CA 1
ATOM 634 C C . ILE A 1 80 ? 11.864 1.597 -18.713 1.00 97.06 80 ILE A C 1
ATOM 636 O O . ILE A 1 80 ? 11.725 0.522 -18.121 1.00 97.06 80 ILE A O 1
ATOM 640 N N . THR A 1 81 ? 13.055 1.987 -19.161 1.00 97.25 81 THR A N 1
ATOM 641 C CA . THR A 1 81 ? 14.286 1.205 -18.981 1.00 97.25 81 THR A CA 1
ATOM 642 C C . THR A 1 81 ? 14.697 1.115 -17.501 1.00 97.25 81 THR A C 1
ATOM 644 O O . THR A 1 81 ? 14.569 2.112 -16.782 1.00 97.25 81 THR A O 1
ATOM 647 N N . PRO A 1 82 ? 15.290 -0.002 -17.036 1.00 97.25 82 PRO A N 1
ATOM 648 C CA . PRO A 1 82 ? 15.777 -0.129 -15.659 1.00 97.25 82 PRO A CA 1
ATOM 649 C C . PRO A 1 82 ? 16.757 0.974 -15.225 1.00 97.25 82 PRO A C 1
ATOM 651 O O . PRO A 1 82 ? 16.728 1.395 -14.071 1.00 97.25 82 PRO A O 1
ATOM 654 N N . SER A 1 83 ? 17.605 1.470 -16.134 1.00 97.25 83 SER A N 1
ATOM 655 C CA . SER A 1 83 ? 18.556 2.561 -15.864 1.00 97.25 83 SER A CA 1
ATOM 656 C C . SER A 1 83 ? 17.847 3.863 -15.482 1.00 97.25 83 SER A C 1
ATOM 658 O O . SER A 1 83 ? 18.208 4.495 -14.491 1.00 97.25 83 SER A O 1
ATOM 660 N N . ARG A 1 84 ? 16.787 4.228 -16.209 1.00 97.38 84 ARG A N 1
ATOM 661 C CA . ARG A 1 84 ? 15.942 5.393 -15.905 1.00 97.38 84 ARG A CA 1
ATOM 662 C C . ARG A 1 84 ? 15.222 5.249 -14.562 1.00 97.38 84 ARG A C 1
ATOM 664 O O . ARG A 1 84 ? 15.223 6.192 -13.781 1.00 97.38 84 ARG A O 1
ATOM 671 N N . LEU A 1 85 ? 14.724 4.055 -14.226 1.00 97.12 85 LEU A N 1
ATOM 672 C CA . LEU A 1 85 ? 14.135 3.805 -12.901 1.00 97.12 85 LEU A CA 1
ATOM 673 C C . LEU A 1 85 ? 15.158 3.947 -11.762 1.00 97.12 85 LEU A C 1
ATOM 675 O O . LEU A 1 85 ? 14.831 4.508 -10.718 1.00 97.12 85 LEU A O 1
ATOM 679 N N . LYS A 1 86 ? 16.409 3.501 -11.953 1.00 97.31 86 LYS A N 1
ATOM 680 C CA . LYS A 1 86 ? 17.482 3.728 -10.964 1.00 97.31 86 LYS A CA 1
ATOM 681 C C . LYS A 1 86 ? 17.744 5.220 -10.740 1.00 97.31 86 LYS A C 1
ATOM 683 O O . LYS A 1 86 ? 17.902 5.627 -9.594 1.00 97.31 86 LYS A O 1
ATOM 688 N N . LYS A 1 87 ? 17.711 6.046 -11.798 1.00 96.94 87 LYS A N 1
ATOM 689 C CA . LYS A 1 87 ? 17.871 7.513 -11.696 1.00 96.94 87 LYS A CA 1
ATOM 690 C C . LYS A 1 87 ? 16.788 8.182 -10.833 1.00 96.94 87 LYS A C 1
ATOM 692 O O . LYS A 1 87 ? 17.018 9.269 -10.312 1.00 96.94 87 LYS A O 1
ATOM 697 N N . CYS A 1 88 ? 15.643 7.531 -10.605 1.00 96.06 88 CYS A N 1
ATOM 698 C CA . CYS A 1 88 ? 14.628 8.013 -9.663 1.00 96.06 88 CYS A CA 1
ATOM 699 C C . CYS A 1 88 ? 15.020 7.840 -8.180 1.00 96.06 88 CYS A C 1
ATOM 701 O O . CYS A 1 88 ? 14.302 8.341 -7.318 1.00 96.06 88 CYS A O 1
ATOM 703 N N . GLY A 1 89 ? 16.125 7.151 -7.869 1.00 95.00 89 GLY A N 1
ATOM 704 C CA . GLY A 1 89 ? 16.538 6.810 -6.500 1.00 95.00 89 GLY A CA 1
ATOM 705 C C . GLY A 1 89 ? 16.093 5.415 -6.049 1.00 95.00 89 GLY A C 1
ATOM 706 O O . GLY A 1 89 ? 16.055 5.130 -4.855 1.00 95.00 89 GLY A O 1
ATOM 707 N N . LEU A 1 90 ? 15.722 4.538 -6.988 1.00 96.81 90 LEU A N 1
ATOM 708 C CA . LEU A 1 90 ? 15.318 3.164 -6.688 1.00 96.81 90 LEU A CA 1
ATOM 709 C C . LEU A 1 90 ? 16.530 2.231 -6.613 1.00 96.81 90 LEU A C 1
ATOM 711 O O . LEU A 1 90 ? 17.387 2.231 -7.499 1.00 96.81 90 LEU A O 1
ATOM 715 N N . SER A 1 91 ? 16.555 1.368 -5.594 1.00 96.69 91 SER A N 1
ATOM 716 C CA . SER A 1 91 ? 17.548 0.296 -5.489 1.00 96.69 91 SER A CA 1
ATOM 717 C C . SER A 1 91 ? 17.382 -0.732 -6.614 1.00 96.69 91 SER A C 1
ATOM 719 O O . SER A 1 91 ? 16.321 -0.849 -7.236 1.00 96.69 91 SER A O 1
ATOM 721 N N . ARG A 1 92 ? 18.419 -1.544 -6.859 1.00 96.75 92 ARG A N 1
ATOM 722 C CA . ARG A 1 92 ? 18.373 -2.611 -7.877 1.00 96.75 92 ARG A CA 1
ATOM 723 C C . ARG A 1 92 ? 17.203 -3.582 -7.647 1.00 96.75 92 ARG A C 1
ATOM 725 O O . ARG A 1 92 ? 16.533 -3.952 -8.610 1.00 96.75 92 ARG A O 1
ATOM 732 N N . GLN A 1 93 ? 16.932 -3.947 -6.391 1.00 96.88 93 GLN A N 1
ATOM 733 C CA . GLN A 1 93 ? 15.843 -4.862 -6.029 1.00 96.88 93 GLN A CA 1
ATOM 734 C C . GLN A 1 93 ? 14.461 -4.242 -6.283 1.00 96.88 93 GLN A C 1
ATOM 736 O O . GLN A 1 93 ? 13.619 -4.879 -6.918 1.00 96.88 93 GLN A O 1
ATOM 741 N N . LYS A 1 94 ? 14.266 -2.969 -5.906 1.00 97.25 94 LYS A N 1
ATOM 742 C CA . LYS A 1 94 ? 13.019 -2.230 -6.163 1.00 97.25 94 LYS A CA 1
ATOM 743 C C . LYS A 1 94 ? 12.745 -2.075 -7.657 1.00 97.25 94 LYS A C 1
ATOM 745 O O . LYS A 1 94 ? 11.623 -2.298 -8.104 1.00 97.25 94 LYS A O 1
ATOM 750 N N . VAL A 1 95 ? 13.775 -1.757 -8.449 1.00 98.00 95 VAL A N 1
ATOM 751 C CA . VAL A 1 95 ? 13.658 -1.691 -9.916 1.00 98.00 95 VAL A CA 1
ATOM 752 C C . VAL A 1 95 ? 13.216 -3.037 -10.485 1.00 98.00 95 VAL A C 1
ATOM 754 O O . VAL A 1 95 ? 12.287 -3.073 -11.291 1.00 98.00 95 VAL A O 1
ATOM 757 N N . ARG A 1 96 ? 13.826 -4.146 -10.046 1.00 97.69 96 ARG A N 1
ATOM 758 C CA . ARG A 1 96 ? 13.433 -5.489 -10.491 1.00 97.69 96 ARG A CA 1
ATOM 759 C C . ARG A 1 96 ? 11.984 -5.809 -10.119 1.00 97.69 96 ARG A C 1
ATOM 761 O O . ARG A 1 96 ? 11.235 -6.238 -10.989 1.00 97.69 96 ARG A O 1
ATOM 768 N N . GLY A 1 97 ? 11.578 -5.539 -8.877 1.00 97.75 97 GLY A N 1
ATOM 769 C CA . GLY A 1 97 ? 10.202 -5.743 -8.413 1.00 97.75 97 GLY A CA 1
ATOM 770 C C . GLY A 1 97 ? 9.178 -4.962 -9.239 1.00 97.75 97 GLY A C 1
ATOM 771 O O . GLY A 1 97 ? 8.231 -5.545 -9.752 1.00 97.75 97 GLY A O 1
ATOM 772 N N . ILE A 1 98 ? 9.407 -3.663 -9.463 1.00 97.88 98 ILE A N 1
ATOM 773 C CA . ILE A 1 98 ? 8.500 -2.808 -10.250 1.00 97.88 98 ILE A CA 1
ATOM 774 C C . ILE A 1 98 ? 8.419 -3.261 -11.715 1.00 97.88 98 ILE A C 1
ATOM 776 O O . ILE A 1 98 ? 7.333 -3.279 -12.296 1.00 97.88 98 ILE A O 1
ATOM 780 N N . LYS A 1 99 ? 9.548 -3.642 -12.327 1.00 98.00 99 LYS A N 1
ATOM 781 C CA . LYS A 1 99 ? 9.579 -4.130 -13.714 1.00 98.00 99 LYS A CA 1
ATOM 782 C C . LYS A 1 99 ? 8.861 -5.469 -13.864 1.00 98.00 99 LYS A C 1
ATOM 784 O O . LYS A 1 99 ? 8.068 -5.619 -14.790 1.00 98.00 99 LYS A O 1
ATOM 789 N N . GLU A 1 100 ? 9.108 -6.418 -12.964 1.00 97.88 100 GLU A N 1
ATOM 790 C CA . GLU A 1 100 ? 8.414 -7.709 -12.974 1.00 97.88 100 GLU A CA 1
ATOM 791 C C . GLU A 1 100 ? 6.914 -7.537 -12.713 1.00 97.88 100 GLU A C 1
ATOM 793 O O . GLU A 1 100 ? 6.107 -8.136 -13.420 1.00 97.88 100 GLU A O 1
ATOM 798 N N . LEU A 1 101 ? 6.530 -6.654 -11.786 1.00 97.94 101 LEU A N 1
ATOM 799 C CA . LEU A 1 101 ? 5.135 -6.296 -11.539 1.00 97.94 101 LEU A CA 1
ATOM 800 C C . LEU A 1 101 ? 4.460 -5.759 -12.809 1.00 97.94 101 LEU A C 1
ATOM 802 O O . LEU A 1 101 ? 3.411 -6.257 -13.212 1.00 97.94 101 LEU A O 1
ATOM 806 N N . ALA A 1 102 ? 5.074 -4.775 -13.472 1.00 97.69 102 ALA A N 1
ATOM 807 C CA . ALA A 1 102 ? 4.549 -4.211 -14.714 1.00 97.69 102 ALA A CA 1
ATOM 808 C C . ALA A 1 102 ? 4.389 -5.283 -15.802 1.00 97.69 102 ALA A C 1
ATOM 810 O O . ALA A 1 102 ? 3.346 -5.342 -16.454 1.00 97.69 102 ALA A O 1
ATOM 811 N N . LYS A 1 103 ? 5.376 -6.178 -15.942 1.00 97.50 103 LYS A N 1
ATOM 812 C CA . LYS A 1 103 ? 5.321 -7.304 -16.881 1.00 97.50 103 LYS A CA 1
ATOM 813 C C . LYS A 1 103 ? 4.182 -8.274 -16.550 1.00 97.50 103 LYS A C 1
ATOM 815 O O . LYS A 1 103 ? 3.434 -8.627 -17.456 1.00 97.50 103 LYS A O 1
ATOM 820 N N . LYS A 1 104 ? 3.995 -8.659 -15.279 1.00 97.62 104 LYS A N 1
ATOM 821 C CA . LYS A 1 104 ? 2.893 -9.548 -14.856 1.00 97.62 104 LYS A CA 1
ATOM 822 C C . LYS A 1 104 ? 1.514 -8.954 -15.175 1.00 97.62 104 LYS A C 1
ATOM 824 O O . LYS A 1 104 ? 0.632 -9.669 -15.643 1.00 97.62 104 LYS A O 1
ATOM 829 N N . PHE A 1 105 ? 1.339 -7.643 -14.993 1.00 96.81 105 PHE A N 1
ATOM 830 C CA . PHE A 1 105 ? 0.099 -6.950 -15.366 1.00 96.81 105 PHE A CA 1
ATOM 831 C C . PHE A 1 105 ? -0.114 -6.885 -16.886 1.00 96.81 105 PHE A C 1
ATOM 833 O O . PHE A 1 105 ? -1.227 -7.114 -17.354 1.00 96.81 105 PHE A O 1
ATOM 840 N N . VAL A 1 106 ? 0.928 -6.570 -17.666 1.00 96.69 106 VAL A N 1
ATOM 841 C CA . VAL A 1 106 ? 0.838 -6.501 -19.138 1.00 96.69 106 VAL A CA 1
ATOM 842 C C . VAL A 1 106 ? 0.535 -7.875 -19.736 1.00 96.69 106 VAL A C 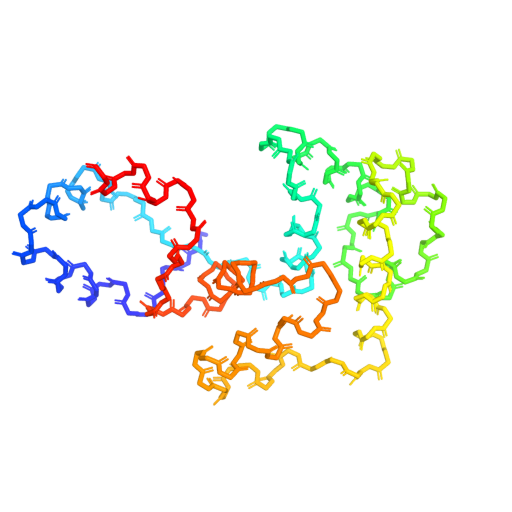1
ATOM 844 O O . VAL A 1 106 ? -0.347 -7.986 -20.584 1.00 96.69 106 VAL A O 1
ATOM 847 N N . ASN A 1 107 ? 1.203 -8.918 -19.242 1.00 96.50 107 ASN A N 1
ATOM 848 C CA . ASN A 1 107 ? 1.033 -10.295 -19.706 1.00 96.50 107 ASN A CA 1
ATOM 849 C C . ASN A 1 107 ? -0.200 -10.987 -19.104 1.00 96.50 107 ASN A C 1
ATOM 851 O O . ASN A 1 107 ? -0.445 -12.149 -19.407 1.00 96.50 107 ASN A O 1
ATOM 855 N N . LYS A 1 108 ? -0.962 -10.300 -18.241 1.00 95.00 108 LYS A N 1
ATOM 856 C CA . LYS A 1 108 ? -2.136 -10.833 -17.531 1.00 95.00 108 LYS A CA 1
ATOM 857 C C . LYS A 1 108 ? -1.856 -12.086 -16.683 1.00 95.00 108 LYS A C 1
ATOM 859 O O . LYS A 1 108 ? -2.790 -12.795 -16.328 1.00 95.00 108 LYS A O 1
ATOM 864 N N . THR A 1 109 ? -0.600 -12.334 -16.303 1.00 95.94 109 THR A N 1
ATOM 865 C CA . THR A 1 109 ? -0.230 -13.439 -15.399 1.00 95.94 109 THR A CA 1
ATOM 866 C C . THR A 1 109 ? -0.492 -13.113 -13.929 1.00 95.94 109 THR A C 1
ATOM 868 O O . THR A 1 109 ? -0.416 -13.986 -13.075 1.00 95.94 109 THR A O 1
ATOM 871 N N . PHE A 1 110 ? -0.828 -11.859 -13.623 1.00 96.00 110 PHE A N 1
ATOM 872 C CA . PHE A 1 110 ? -1.405 -11.449 -12.348 1.00 96.00 110 PHE A CA 1
ATOM 873 C C . PHE A 1 110 ? -2.745 -10.758 -12.603 1.00 96.00 110 PHE A C 1
ATOM 875 O O . PHE A 1 110 ? -2.821 -9.815 -13.396 1.00 96.00 110 PHE A O 1
ATOM 882 N N . ASN A 1 111 ? -3.799 -11.206 -11.921 1.00 94.69 111 ASN A N 1
ATOM 883 C CA . ASN A 1 111 ? -5.147 -10.680 -12.080 1.00 94.69 111 ASN A CA 1
ATOM 884 C C . ASN A 1 111 ? -5.669 -10.123 -10.748 1.00 94.69 111 ASN A C 1
ATOM 886 O O . ASN A 1 111 ? -6.207 -10.868 -9.939 1.00 94.69 111 ASN A O 1
ATOM 890 N N . PRO A 1 112 ? -5.635 -8.802 -10.518 1.00 93.69 112 PRO A N 1
ATOM 891 C CA . PRO A 1 112 ? -6.118 -8.235 -9.261 1.00 93.69 112 PRO A CA 1
ATOM 892 C C . PRO A 1 112 ? -7.639 -8.354 -9.065 1.00 93.69 112 PRO A C 1
ATOM 894 O O . PRO A 1 112 ? -8.136 -8.123 -7.966 1.00 93.69 112 PRO A O 1
ATOM 897 N N . ARG A 1 113 ? -8.417 -8.689 -10.106 1.00 92.69 113 ARG A N 1
ATOM 898 C CA . ARG A 1 113 ? -9.883 -8.779 -9.991 1.00 92.69 113 ARG A CA 1
ATOM 899 C C . ARG A 1 113 ? -10.327 -9.971 -9.146 1.00 92.69 113 ARG A C 1
ATOM 901 O O . ARG A 1 113 ? -11.383 -9.881 -8.523 1.00 92.69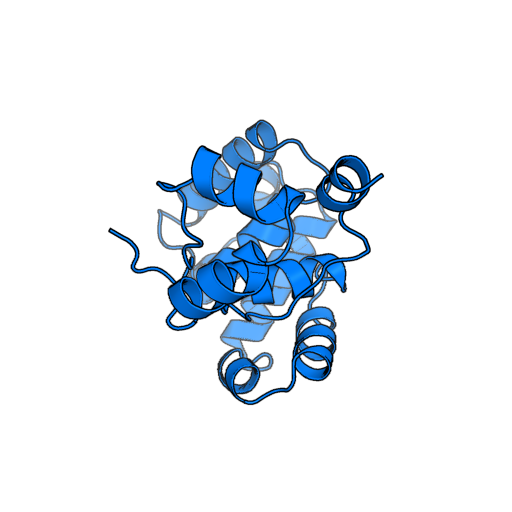 113 ARG A O 1
ATOM 908 N N . VAL A 1 114 ? -9.538 -11.049 -9.105 1.00 94.75 114 VAL A N 1
ATOM 909 C CA . VAL A 1 114 ? -9.878 -12.254 -8.325 1.00 94.75 114 VAL A CA 1
ATOM 910 C C . VAL A 1 114 ? -9.767 -12.005 -6.822 1.00 94.75 114 VAL A C 1
ATOM 912 O O . VAL A 1 114 ? -10.552 -12.556 -6.062 1.00 94.75 114 VAL A O 1
ATOM 915 N N . ILE A 1 115 ? -8.911 -11.063 -6.404 1.00 95.12 115 ILE A N 1
ATOM 916 C CA . ILE A 1 115 ? -8.671 -10.720 -4.993 1.00 95.12 115 ILE A CA 1
ATOM 917 C C . ILE A 1 115 ? -9.954 -10.307 -4.270 1.00 95.12 115 ILE A C 1
ATOM 919 O O . ILE A 1 115 ? -10.074 -10.515 -3.071 1.00 95.12 115 ILE A O 1
ATOM 923 N N . LYS A 1 116 ? -10.947 -9.739 -4.966 1.00 91.25 116 LYS A N 1
ATOM 924 C CA . LYS A 1 116 ? -12.238 -9.380 -4.350 1.00 91.25 116 LYS A CA 1
ATOM 925 C C . LYS A 1 116 ? -13.074 -10.592 -3.932 1.00 91.25 116 LYS A C 1
ATOM 927 O O . LYS A 1 116 ? -13.932 -10.441 -3.073 1.00 91.25 116 LYS A O 1
ATOM 932 N N . LYS A 1 117 ? -12.860 -11.742 -4.574 1.00 94.50 117 LYS A N 1
ATOM 933 C CA . LYS A 1 117 ? -13.573 -12.997 -4.308 1.00 94.50 117 LYS A CA 1
ATOM 934 C C . LYS A 1 117 ? -12.813 -13.909 -3.343 1.00 94.50 117 LYS A C 1
ATOM 936 O O . LYS A 1 117 ? -13.430 -14.779 -2.750 1.00 94.50 117 LYS A O 1
ATOM 941 N N . MET A 1 118 ? -11.508 -13.690 -3.196 1.00 96.25 118 MET A N 1
ATOM 942 C CA . MET A 1 118 ? -10.645 -14.465 -2.307 1.00 96.25 118 MET A CA 1
ATOM 943 C C . MET A 1 118 ? -10.937 -14.185 -0.830 1.00 96.25 118 MET A C 1
ATOM 945 O O . MET A 1 118 ? -11.323 -13.063 -0.456 1.00 96.25 118 MET A O 1
ATOM 949 N N . GLY A 1 119 ? -10.687 -15.195 0.004 1.00 97.00 119 GLY A N 1
ATOM 950 C CA . GLY A 1 119 ? -10.551 -15.015 1.450 1.00 97.00 119 GLY A CA 1
ATOM 951 C C . GLY A 1 119 ? -9.334 -14.148 1.791 1.00 97.00 119 GLY A C 1
ATOM 952 O O . GLY A 1 119 ? -8.466 -13.927 0.947 1.00 97.00 119 GLY A O 1
ATOM 953 N N . ASP A 1 120 ? -9.261 -13.631 3.019 1.00 96.38 120 ASP A N 1
ATOM 954 C CA . ASP A 1 120 ? -8.173 -12.720 3.403 1.00 96.38 120 ASP A CA 1
ATOM 955 C C . ASP A 1 120 ? -6.802 -13.420 3.351 1.00 96.38 120 ASP A C 1
ATOM 957 O O . ASP A 1 120 ? -5.881 -12.889 2.735 1.00 96.38 120 ASP A O 1
ATOM 961 N N . GLU A 1 121 ? -6.678 -14.639 3.889 1.00 96.19 121 GLU A N 1
ATOM 962 C CA . GLU A 1 121 ? -5.419 -15.403 3.851 1.00 96.19 121 GLU A CA 1
ATOM 963 C C . GLU A 1 121 ? -5.023 -15.806 2.422 1.00 96.19 121 GLU A C 1
ATOM 965 O O . GLU A 1 121 ? -3.883 -15.612 2.008 1.00 96.19 121 GLU A O 1
ATOM 970 N N . GLU A 1 122 ? -5.979 -16.276 1.619 1.00 97.50 122 GLU A N 1
ATOM 971 C CA . GLU A 1 122 ? -5.753 -16.594 0.204 1.00 97.50 122 GLU A CA 1
ATOM 972 C C . GLU A 1 122 ? -5.262 -15.362 -0.573 1.00 97.50 122 GLU A C 1
ATOM 974 O O . GLU A 1 122 ? -4.305 -15.434 -1.343 1.00 97.50 122 GLU A O 1
ATOM 979 N N . ALA A 1 123 ? -5.869 -14.198 -0.328 1.00 97.50 123 ALA A N 1
ATOM 980 C CA . ALA A 1 123 ? -5.459 -12.952 -0.954 1.00 97.50 123 ALA A CA 1
ATOM 981 C C . ALA A 1 123 ? -4.064 -12.493 -0.497 1.00 97.50 123 ALA A C 1
ATOM 983 O O . ALA A 1 123 ? -3.314 -11.943 -1.308 1.00 97.50 123 ALA A O 1
ATOM 984 N N . ILE A 1 124 ? -3.708 -12.713 0.775 1.00 97.25 124 ILE A N 1
ATOM 985 C CA . ILE A 1 124 ? -2.364 -12.446 1.307 1.00 97.25 124 ILE A CA 1
ATOM 986 C C . ILE A 1 124 ? -1.334 -13.303 0.575 1.00 97.25 124 ILE A C 1
ATOM 988 O O . ILE A 1 124 ? -0.334 -12.763 0.092 1.00 97.25 124 ILE A O 1
ATOM 992 N N . LEU A 1 125 ? -1.582 -14.609 0.454 1.00 97.50 125 LEU A N 1
ATOM 993 C CA . LEU A 1 125 ? -0.690 -15.534 -0.244 1.00 97.50 125 LEU A CA 1
ATOM 994 C C . LEU A 1 125 ? -0.553 -15.153 -1.722 1.00 97.50 125 LEU A C 1
ATOM 996 O O . LEU A 1 125 ? 0.565 -14.953 -2.195 1.00 97.50 125 LEU A O 1
ATOM 1000 N N . TYR A 1 126 ? -1.672 -14.912 -2.410 1.00 97.75 126 TYR A N 1
ATOM 1001 C CA . TYR A 1 126 ? -1.686 -14.521 -3.822 1.00 97.75 126 TYR A CA 1
ATOM 1002 C C . TYR A 1 126 ? -0.919 -13.216 -4.094 1.00 97.75 126 TYR A C 1
ATOM 1004 O O . TYR A 1 126 ? -0.169 -13.098 -5.063 1.00 97.75 126 TYR A O 1
ATOM 1012 N N . LEU A 1 127 ? -1.072 -12.208 -3.228 1.00 97.44 127 LEU A N 1
ATOM 1013 C CA . LEU A 1 127 ? -0.301 -10.965 -3.322 1.00 97.44 127 LEU A CA 1
ATOM 1014 C C . LEU A 1 127 ? 1.188 -11.185 -3.027 1.00 97.44 127 LEU A C 1
ATOM 1016 O O . LEU A 1 127 ? 2.024 -10.515 -3.635 1.00 97.44 127 LEU A O 1
ATOM 1020 N N . SER A 1 128 ? 1.516 -12.111 -2.125 1.00 96.62 128 SER A N 1
ATOM 1021 C CA . SER A 1 128 ? 2.894 -12.407 -1.711 1.00 96.62 128 SER A CA 1
ATOM 1022 C C . SER A 1 128 ? 3.707 -13.162 -2.775 1.00 96.62 128 SER A C 1
ATOM 1024 O O . SER A 1 128 ? 4.932 -13.203 -2.708 1.00 96.62 128 SER A O 1
ATOM 1026 N N . GLU A 1 129 ? 3.064 -13.689 -3.822 1.00 96.19 129 GLU A N 1
ATOM 1027 C CA . GLU A 1 129 ? 3.745 -14.217 -5.017 1.00 96.19 129 GLU A CA 1
ATOM 1028 C C . GLU A 1 129 ? 4.401 -13.120 -5.881 1.00 96.19 129 GLU A C 1
ATOM 1030 O O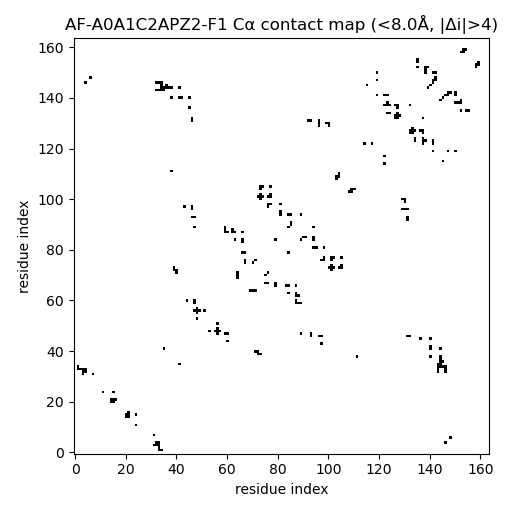 . GLU A 1 129 ? 5.143 -13.385 -6.842 1.00 96.19 129 GLU A O 1
ATOM 1035 N N . LEU A 1 130 ? 4.077 -11.851 -5.622 1.00 96.88 130 LEU A N 1
ATOM 1036 C CA . LEU A 1 130 ? 4.696 -10.725 -6.302 1.00 96.88 130 LEU A CA 1
ATOM 1037 C C . LEU A 1 130 ? 6.063 -10.437 -5.680 1.00 96.88 130 LEU A C 1
ATOM 1039 O O . LEU A 1 130 ? 6.206 -10.252 -4.474 1.00 96.88 130 LEU A O 1
ATOM 1043 N N . ARG A 1 131 ? 7.094 -10.314 -6.521 1.00 96.25 131 ARG A N 1
ATOM 1044 C CA . ARG A 1 131 ? 8.434 -9.959 -6.046 1.00 96.25 131 ARG A CA 1
ATOM 1045 C C . ARG A 1 131 ? 8.392 -8.632 -5.277 1.00 96.25 131 ARG A C 1
ATOM 1047 O O . ARG A 1 131 ? 7.822 -7.658 -5.761 1.00 96.25 131 ARG A O 1
ATOM 1054 N N . GLN A 1 132 ? 9.090 -8.589 -4.138 1.00 96.06 132 GLN A N 1
ATOM 1055 C CA . GLN A 1 132 ? 9.108 -7.470 -3.181 1.00 96.06 132 GLN A CA 1
ATOM 1056 C C . GLN A 1 132 ? 7.794 -7.269 -2.411 1.00 96.06 132 GLN A C 1
ATOM 1058 O O . GLN A 1 132 ? 7.707 -6.315 -1.651 1.00 96.06 132 GLN A O 1
ATOM 1063 N N . ILE A 1 133 ? 6.791 -8.132 -2.554 1.00 96.88 133 ILE A N 1
ATOM 1064 C CA . ILE A 1 133 ? 5.585 -8.097 -1.725 1.00 96.88 133 ILE A CA 1
ATOM 1065 C C . ILE A 1 133 ? 5.641 -9.309 -0.799 1.00 96.88 133 ILE A C 1
ATOM 1067 O O . ILE A 1 133 ? 5.525 -10.438 -1.247 1.00 96.88 133 ILE A O 1
ATOM 1071 N N . GLY A 1 134 ? 5.887 -9.072 0.488 1.00 95.00 134 GLY A N 1
ATOM 1072 C CA . GLY A 1 134 ? 5.738 -10.096 1.527 1.00 95.00 134 GLY A CA 1
ATOM 1073 C C . GLY A 1 134 ? 4.400 -9.962 2.251 1.00 95.00 134 GLY A C 1
ATOM 1074 O O . GLY A 1 134 ? 3.648 -9.022 1.977 1.00 95.00 134 GLY A O 1
ATOM 1075 N N . ARG A 1 135 ? 4.161 -10.836 3.237 1.00 95.31 135 ARG A N 1
ATOM 1076 C CA . ARG A 1 135 ? 2.926 -10.873 4.040 1.00 95.31 135 ARG A CA 1
ATOM 1077 C C . ARG A 1 135 ? 2.488 -9.493 4.529 1.00 95.31 135 ARG A C 1
ATOM 1079 O O . ARG A 1 135 ? 1.412 -9.037 4.160 1.00 95.31 135 ARG A O 1
ATOM 1086 N N . TRP A 1 136 ? 3.354 -8.789 5.261 1.00 94.56 136 TRP A N 1
ATOM 1087 C CA . TRP A 1 136 ? 3.032 -7.456 5.780 1.00 94.56 136 TRP A CA 1
ATOM 1088 C C . TRP A 1 136 ? 2.634 -6.466 4.668 1.00 94.56 136 TRP A C 1
ATOM 1090 O O . TRP A 1 136 ? 1.659 -5.730 4.791 1.00 94.56 136 TRP A O 1
ATOM 1100 N N . SER A 1 137 ? 3.336 -6.467 3.526 1.00 95.38 137 SER A N 1
ATOM 1101 C CA . SER A 1 137 ? 2.973 -5.595 2.396 1.00 95.38 137 SER A CA 1
ATOM 1102 C C . SER A 1 137 ? 1.639 -5.996 1.762 1.00 95.38 137 SER A C 1
ATOM 1104 O O . SER A 1 137 ? 0.870 -5.118 1.375 1.00 95.38 137 SER A O 1
ATOM 1106 N N . ALA A 1 138 ? 1.347 -7.294 1.666 1.00 96.62 138 ALA A N 1
ATOM 1107 C CA . ALA A 1 138 ? 0.065 -7.794 1.186 1.00 96.62 138 ALA A CA 1
ATOM 1108 C C . ALA A 1 138 ? -1.084 -7.369 2.115 1.00 96.62 138 ALA A C 1
ATOM 1110 O O . ALA A 1 138 ? -2.073 -6.812 1.639 1.00 96.62 138 ALA A O 1
ATOM 1111 N N . GLU A 1 139 ? -0.915 -7.518 3.429 1.00 96.19 139 GLU A N 1
ATOM 1112 C CA . GLU A 1 139 ? -1.857 -7.047 4.452 1.00 96.19 139 GLU A CA 1
ATOM 1113 C C . GLU A 1 139 ? -2.108 -5.534 4.322 1.00 96.19 139 GLU A C 1
ATOM 1115 O O . GLU A 1 139 ? -3.259 -5.100 4.242 1.00 96.19 139 GLU A O 1
ATOM 1120 N N . MET A 1 140 ? -1.051 -4.722 4.174 1.00 94.31 140 MET A N 1
ATOM 1121 C CA . MET A 1 140 ? -1.185 -3.277 3.932 1.00 94.31 140 MET A CA 1
ATOM 1122 C C . MET A 1 140 ? -1.961 -2.961 2.646 1.00 94.31 140 MET A C 1
ATOM 1124 O O . MET A 1 140 ? -2.754 -2.016 2.603 1.00 94.31 140 MET A O 1
ATOM 1128 N N . ILE A 1 141 ? -1.745 -3.727 1.574 1.00 95.50 141 ILE A N 1
ATOM 1129 C CA . ILE A 1 141 ? -2.481 -3.558 0.316 1.00 95.50 141 ILE A CA 1
ATOM 1130 C C . ILE A 1 141 ? -3.957 -3.915 0.504 1.00 95.50 141 ILE A C 1
ATOM 1132 O O . ILE A 1 141 ? -4.819 -3.165 0.037 1.00 95.50 141 ILE A O 1
ATOM 1136 N N . LEU A 1 142 ? -4.272 -5.001 1.209 1.00 95.38 142 LEU A N 1
ATOM 1137 C CA . LEU A 1 142 ? -5.650 -5.381 1.516 1.00 95.38 142 LEU A CA 1
ATOM 1138 C C . LEU A 1 142 ? -6.359 -4.324 2.367 1.00 95.38 142 LEU A C 1
ATOM 1140 O O . LEU A 1 142 ? -7.490 -3.946 2.052 1.00 95.38 142 LEU A O 1
ATOM 1144 N N . LEU A 1 143 ? -5.672 -3.775 3.366 1.00 93.50 143 LEU A N 1
ATOM 1145 C CA . LEU A 1 143 ? -6.209 -2.743 4.246 1.00 93.50 143 LEU A CA 1
ATOM 1146 C C . LEU A 1 143 ? -6.437 -1.418 3.497 1.00 93.50 143 LEU A C 1
ATOM 1148 O O . LEU A 1 143 ? -7.559 -0.926 3.452 1.00 93.50 143 LEU A O 1
ATOM 1152 N N . PHE A 1 144 ? -5.415 -0.852 2.844 1.00 92.12 144 PHE A N 1
ATOM 1153 C CA . PHE A 1 144 ? -5.493 0.502 2.262 1.00 92.12 144 PHE A CA 1
ATOM 1154 C C . PHE A 1 144 ? -5.998 0.567 0.813 1.00 92.12 144 PHE A C 1
ATOM 1156 O O . PHE A 1 144 ? -6.369 1.639 0.323 1.00 92.12 144 PHE A O 1
ATOM 1163 N N . THR A 1 145 ? -5.963 -0.546 0.078 1.00 93.06 145 THR A N 1
ATOM 1164 C CA . THR A 1 145 ? -6.399 -0.582 -1.330 1.00 93.06 145 THR A CA 1
ATOM 1165 C C . THR A 1 145 ? -7.763 -1.236 -1.458 1.00 93.06 145 THR A C 1
ATOM 1167 O O . THR A 1 145 ? -8.651 -0.665 -2.094 1.00 93.06 145 THR A O 1
ATOM 1170 N N . TYR A 1 146 ? -7.942 -2.401 -0.833 1.00 92.62 146 TYR A N 1
ATOM 1171 C CA . TYR A 1 146 ? -9.191 -3.159 -0.899 1.00 92.62 146 TYR A CA 1
ATOM 1172 C C . TYR A 1 146 ? -10.173 -2.822 0.224 1.00 92.62 146 TYR A C 1
ATOM 1174 O O . TYR A 1 146 ? -11.322 -3.246 0.132 1.00 92.62 146 TYR A O 1
ATOM 1182 N N . ASN A 1 147 ? -9.762 -2.039 1.231 1.00 93.38 147 ASN A N 1
ATOM 1183 C CA . ASN A 1 147 ? -10.557 -1.765 2.428 1.00 93.38 147 ASN A CA 1
ATOM 1184 C C . ASN A 1 147 ? -11.085 -3.069 3.047 1.00 93.38 147 ASN A C 1
ATOM 1186 O O . ASN A 1 147 ? -12.272 -3.186 3.337 1.00 93.38 147 ASN A O 1
ATOM 1190 N N . ARG A 1 148 ? -10.236 -4.093 3.185 1.00 93.94 148 ARG A N 1
ATOM 1191 C CA . ARG A 1 148 ? -10.612 -5.291 3.943 1.00 93.94 148 ARG A CA 1
ATOM 1192 C C . ARG A 1 148 ? -10.757 -4.900 5.415 1.00 93.94 148 ARG A C 1
ATOM 1194 O O . ARG A 1 148 ? -9.877 -4.251 5.973 1.00 93.94 148 ARG A O 1
ATOM 1201 N N . SER A 1 149 ? -11.889 -5.249 6.024 1.00 93.44 149 SER A N 1
ATOM 1202 C CA . SER A 1 149 ? -12.253 -4.775 7.365 1.00 93.44 149 SER A CA 1
ATOM 1203 C C . SER A 1 149 ? -11.553 -5.510 8.504 1.00 93.44 149 SER A C 1
ATOM 1205 O O . SER A 1 149 ? -11.571 -5.003 9.618 1.00 93.44 149 SER A O 1
ATOM 1207 N N . ASN A 1 150 ? -10.989 -6.693 8.244 1.00 93.19 150 ASN A N 1
ATOM 1208 C CA . ASN A 1 150 ? -10.496 -7.604 9.276 1.00 93.19 150 ASN A CA 1
ATOM 1209 C C . ASN A 1 150 ? -9.036 -8.034 9.051 1.00 93.19 150 ASN A C 1
ATOM 1211 O O . ASN A 1 150 ? -8.689 -9.200 9.203 1.00 93.19 150 ASN A O 1
ATOM 1215 N N . ILE A 1 151 ? -8.180 -7.086 8.662 1.00 94.56 151 ILE A N 1
ATOM 1216 C CA . ILE A 1 151 ? -6.739 -7.313 8.511 1.00 94.56 151 ILE A CA 1
ATOM 1217 C C . ILE A 1 151 ? -6.019 -6.754 9.734 1.00 94.56 151 ILE A C 1
ATOM 1219 O O . ILE A 1 151 ? -6.092 -5.553 9.995 1.00 94.56 151 ILE A O 1
ATOM 1223 N N . TRP A 1 152 ? -5.301 -7.619 10.450 1.00 92.44 152 TRP A N 1
ATOM 1224 C CA . TRP A 1 152 ? -4.499 -7.253 11.615 1.00 92.44 152 TRP A CA 1
ATOM 1225 C C . TRP A 1 152 ? -3.013 -7.562 11.361 1.00 92.44 152 TRP A C 1
ATOM 1227 O O . TRP A 1 152 ? -2.596 -8.713 11.491 1.00 92.44 152 TRP A O 1
ATOM 1237 N N . PRO A 1 153 ? -2.208 -6.565 10.955 1.00 91.75 153 PRO A N 1
ATOM 1238 C CA . PRO A 1 153 ? -0.828 -6.776 10.531 1.00 91.75 153 PRO A CA 1
ATOM 1239 C C . PRO A 1 153 ? 0.104 -6.937 11.737 1.00 91.75 153 PRO A C 1
ATOM 1241 O O . PRO A 1 153 ? 0.738 -5.986 12.187 1.00 91.75 153 PRO A O 1
ATOM 1244 N N . VAL A 1 154 ? 0.212 -8.158 12.260 1.00 90.06 154 VAL A N 1
ATOM 1245 C CA . VAL A 1 154 ? 0.986 -8.471 13.480 1.00 90.06 154 VAL A CA 1
ATOM 1246 C C . VAL A 1 154 ? 2.477 -8.128 13.389 1.00 90.06 154 VAL A C 1
ATOM 1248 O O . VAL A 1 154 ? 3.132 -7.965 14.410 1.00 90.06 154 VAL A O 1
ATOM 1251 N N . GLN A 1 155 ? 3.020 -8.009 12.176 1.00 89.25 155 GLN A N 1
ATOM 1252 C CA . GLN A 1 155 ? 4.419 -7.641 11.934 1.00 89.25 155 GLN A CA 1
ATOM 1253 C C . GLN A 1 155 ? 4.634 -6.120 11.848 1.00 89.25 155 GLN A C 1
ATOM 1255 O O . GLN A 1 155 ? 5.760 -5.667 11.638 1.00 89.25 155 GLN A O 1
ATOM 1260 N N . ASP A 1 156 ? 3.572 -5.315 11.958 1.00 90.25 156 ASP A N 1
ATOM 1261 C CA . ASP A 1 156 ? 3.683 -3.865 11.860 1.00 90.25 156 ASP A CA 1
ATOM 1262 C C . ASP A 1 156 ? 4.279 -3.268 13.138 1.00 90.25 156 ASP A C 1
ATOM 1264 O O . ASP A 1 156 ? 3.647 -3.229 14.190 1.00 90.25 156 ASP A O 1
ATOM 1268 N N . ILE A 1 157 ? 5.508 -2.761 13.036 1.00 86.88 157 ILE A N 1
ATOM 1269 C CA . ILE A 1 157 ? 6.236 -2.174 14.170 1.00 86.88 157 ILE A CA 1
ATOM 1270 C C . ILE A 1 157 ? 5.491 -0.963 14.753 1.00 86.88 157 ILE A C 1
ATOM 1272 O O . ILE A 1 157 ? 5.563 -0.723 15.956 1.00 86.88 157 ILE A O 1
ATOM 1276 N N . GLY A 1 158 ? 4.791 -0.186 13.920 1.00 88.25 158 GLY A N 1
ATOM 1277 C CA . GLY A 1 158 ? 4.019 0.968 14.378 1.00 88.25 158 GLY A CA 1
ATOM 1278 C C . GLY A 1 158 ? 2.832 0.546 15.238 1.00 88.25 158 GLY A C 1
ATOM 1279 O O . GLY A 1 158 ? 2.628 1.110 16.309 1.00 88.25 158 GLY A O 1
ATOM 1280 N N . LEU A 1 159 ? 2.100 -0.479 14.796 1.00 90.44 159 LEU A N 1
ATOM 1281 C CA . LEU A 1 159 ? 1.021 -1.098 15.558 1.00 90.44 159 LEU A CA 1
ATOM 1282 C C . LEU A 1 159 ? 1.543 -1.721 16.854 1.00 90.44 159 LEU A C 1
ATOM 1284 O O . LEU A 1 159 ? 1.002 -1.423 17.912 1.00 90.44 159 LEU A O 1
ATOM 1288 N N . LEU A 1 160 ? 2.610 -2.525 16.781 1.00 91.62 160 LEU A N 1
ATOM 1289 C CA . LEU A 1 160 ? 3.204 -3.186 17.946 1.00 91.62 160 LEU A CA 1
ATOM 1290 C C . LEU A 1 160 ? 3.618 -2.177 19.021 1.00 91.62 160 LEU A C 1
ATOM 1292 O O . LEU A 1 160 ? 3.261 -2.360 20.174 1.00 91.62 160 LEU A O 1
ATOM 1296 N N . ARG A 1 161 ? 4.279 -1.077 18.637 1.00 90.94 161 ARG A N 1
ATOM 1297 C CA . ARG A 1 161 ? 4.668 0.004 19.562 1.00 90.94 161 ARG A CA 1
ATOM 1298 C C . ARG A 1 161 ? 3.490 0.740 20.198 1.00 90.94 161 ARG A C 1
ATOM 1300 O O . ARG A 1 161 ? 3.677 1.397 21.212 1.00 90.94 161 ARG A O 1
ATOM 1307 N N . ALA A 1 162 ? 2.323 0.728 19.559 1.00 89.62 162 ALA A N 1
ATOM 1308 C CA . ALA A 1 162 ? 1.141 1.424 20.058 1.00 89.62 162 ALA A CA 1
ATOM 1309 C C . ALA A 1 162 ? 0.317 0.571 21.032 1.00 89.62 162 ALA A C 1
ATOM 1311 O O . ALA A 1 162 ? -0.459 1.130 21.804 1.00 89.62 162 ALA A O 1
ATOM 1312 N N . ILE A 1 163 ? 0.441 -0.758 20.952 1.00 89.31 163 ILE A N 1
ATOM 1313 C CA . ILE A 1 163 ? -0.310 -1.709 21.786 1.00 89.31 163 ILE A CA 1
ATOM 1314 C C . ILE A 1 163 ? 0.537 -2.351 22.892 1.00 89.31 163 ILE A C 1
ATOM 1316 O O . ILE A 1 163 ? -0.039 -2.968 23.784 1.00 89.31 163 ILE A O 1
ATOM 1320 N N . SER A 1 164 ? 1.867 -2.249 22.801 1.00 75.69 164 SER A N 1
ATOM 1321 C CA . SER A 1 164 ? 2.817 -2.606 23.862 1.00 75.69 164 SER A CA 1
ATOM 1322 C C . SER A 1 164 ? 2.816 -1.564 24.969 1.00 75.69 164 SER A C 1
ATOM 1324 O O . SER A 1 164 ? 2.790 -1.969 26.147 1.00 75.69 164 SER A O 1
#

Foldseek 3Di:
DFDADPCFVVVLVVQCVDVVSVVVCVVPVVDGAGAPQDLLVLQLLLLLCPPDDPVNSVQLVVQVCVQLVVDDALVSLLPDDLVSSVVSVDDPQSSVLNNVSSVCVVVVVQDCVCLLVDDLVRQLVSQCVRRSRHSLNSLVCCCHHVVDPDRDRPPDPVVVVVVD

Sequence (164 aa):
MSKPPIYWSKAVKYLSKDKIMKKLISQYKDKTLTTRKDIFLSLCKSIIGQQISVAAANSVFLKFKKECRGKINPKVVNAITPSRLKKCGLSRQKVRGIKELAKKFVNKTFNPRVIKKMGDEEAILYLSELRQIGRWSAEMILLFTYNRSNIWPVQDIGLLRAIS

Secondary structure (DSSP, 8-state):
-PPPPTTHHHHHHHHTTSHHHHHHHHHTTT--------HHHHHHHHHHHTTS-HHHHHHHHHHHHHHTTT---HHHHHHS-HHHHHHTT--HHHHHHHHHHHHHHHTTSS-TTGGGTS-HHHHHHHHHTSTT--HHHHHHHHHHTT--TT---TT-HHHHHHH-